Protein AF-A0A934ZRM3-F1 (afdb_monomer_lite)

Sequence (124 aa):
MEAKKLAKLKKMGGRVTSVQEFLGLSQEDMAVIEARLTLANAVRAQRAEAGLTQAELARTIHSSQARVAKMEGGDPQASLESMIRALAAAGSRVKLTITRERPKPRAPRSHAGRAGAVGRATTR

Radius of gyration: 25.88 Å; chains: 1; bounding box: 70×30×74 Å

Structure (mmCIF, N/CA/C/O backbone):
data_AF-A0A934ZRM3-F1
#
_entry.id   AF-A0A934ZRM3-F1
#
loop_
_atom_site.group_PDB
_atom_site.id
_atom_site.type_symbol
_atom_site.label_atom_id
_atom_site.label_alt_id
_atom_site.label_comp_id
_atom_site.label_asym_id
_atom_site.label_entity_id
_atom_site.label_seq_id
_atom_site.pdbx_PDB_ins_code
_atom_site.Cartn_x
_atom_site.Cartn_y
_atom_site.Cartn_z
_atom_site.occupancy
_atom_site.B_iso_or_equiv
_atom_site.auth_seq_id
_atom_site.auth_comp_id
_atom_site.auth_asym_id
_atom_site.auth_atom_id
_atom_site.pdbx_PDB_model_num
ATOM 1 N N . MET A 1 1 ? -3.454 -8.400 -24.206 1.00 60.19 1 MET A N 1
ATOM 2 C CA . MET A 1 1 ? -3.131 -7.410 -25.263 1.00 60.19 1 MET A CA 1
ATOM 3 C C . MET A 1 1 ? -3.275 -8.091 -26.614 1.00 60.19 1 MET A C 1
ATOM 5 O O . MET A 1 1 ? -2.615 -9.093 -26.843 1.00 60.19 1 MET A O 1
ATOM 9 N N . GLU A 1 2 ? -4.152 -7.577 -27.473 1.00 74.94 2 GLU A N 1
ATOM 10 C CA . GLU A 1 2 ? -4.462 -8.135 -28.799 1.00 74.94 2 GLU A CA 1
ATOM 11 C C . GLU A 1 2 ? -3.258 -8.041 -29.760 1.00 74.94 2 GLU A C 1
ATOM 13 O O . GLU A 1 2 ? -2.759 -6.945 -30.034 1.00 74.94 2 GLU A O 1
ATOM 18 N N . ALA A 1 3 ? -2.809 -9.169 -30.325 1.00 77.19 3 ALA A N 1
ATOM 19 C CA . ALA A 1 3 ? -1.632 -9.249 -31.207 1.00 77.19 3 ALA A CA 1
ATOM 20 C C . ALA A 1 3 ? -1.712 -8.315 -32.435 1.00 77.19 3 ALA A C 1
ATOM 22 O O . ALA A 1 3 ? -0.708 -7.743 -32.868 1.00 77.19 3 ALA A O 1
ATOM 23 N N . LYS A 1 4 ? -2.928 -8.084 -32.949 1.00 79.56 4 LYS A N 1
ATOM 24 C CA . LYS A 1 4 ? -3.200 -7.173 -34.074 1.00 79.56 4 LYS A CA 1
ATOM 25 C C . LYS A 1 4 ? -2.835 -5.716 -33.754 1.00 79.56 4 LYS A C 1
ATOM 27 O O . LYS A 1 4 ? -2.325 -5.000 -34.615 1.00 79.56 4 LYS A O 1
ATOM 32 N N . LYS A 1 5 ? -3.045 -5.280 -32.506 1.00 79.75 5 LYS A N 1
ATOM 33 C CA . LYS A 1 5 ? -2.755 -3.909 -32.055 1.00 79.75 5 LYS A CA 1
ATOM 34 C C . LYS A 1 5 ? -1.246 -3.657 -31.975 1.00 79.75 5 LYS A C 1
ATOM 36 O O . LYS A 1 5 ? -0.784 -2.602 -32.403 1.00 79.75 5 LYS A O 1
ATOM 41 N N . LEU A 1 6 ? -0.474 -4.650 -31.517 1.00 76.94 6 LEU A N 1
ATOM 42 C CA . LEU A 1 6 ? 0.994 -4.591 -31.503 1.00 76.94 6 LEU A CA 1
ATOM 43 C C . LEU A 1 6 ? 1.587 -4.500 -32.915 1.00 76.94 6 LEU A C 1
ATOM 45 O O . LEU A 1 6 ? 2.482 -3.689 -33.146 1.00 76.94 6 LEU A O 1
ATOM 49 N N . ALA A 1 7 ? 1.094 -5.309 -33.857 1.00 77.50 7 ALA A N 1
ATOM 50 C CA . ALA A 1 7 ? 1.576 -5.290 -35.239 1.00 77.50 7 ALA A CA 1
ATOM 51 C C . ALA A 1 7 ? 1.322 -3.932 -35.919 1.00 77.50 7 ALA A C 1
ATOM 53 O O . ALA A 1 7 ? 2.206 -3.400 -36.592 1.00 77.50 7 ALA A O 1
ATOM 54 N N . LYS A 1 8 ? 0.145 -3.331 -35.685 1.00 81.75 8 LYS A N 1
ATOM 55 C CA . LYS A 1 8 ? -0.195 -1.993 -36.192 1.00 81.75 8 LYS A CA 1
ATOM 56 C C . LYS A 1 8 ? 0.715 -0.906 -35.607 1.00 81.75 8 LYS A C 1
ATOM 58 O O . LYS A 1 8 ? 1.223 -0.086 -36.363 1.00 81.75 8 LYS A O 1
ATOM 63 N N . LEU A 1 9 ? 0.973 -0.937 -34.295 1.00 83.19 9 LEU A N 1
ATOM 64 C CA . LEU A 1 9 ? 1.884 0.004 -33.626 1.00 83.19 9 LEU A CA 1
ATOM 65 C C . LEU A 1 9 ? 3.310 -0.084 -34.180 1.00 83.19 9 LEU A C 1
ATOM 67 O O . LEU A 1 9 ? 3.890 0.946 -34.507 1.00 83.19 9 LEU A O 1
ATOM 71 N N . LYS A 1 10 ? 3.840 -1.301 -34.370 1.00 79.81 10 LYS A N 1
ATOM 72 C CA . LYS A 1 10 ? 5.169 -1.504 -34.969 1.00 79.81 10 LYS A CA 1
ATOM 73 C C . LYS A 1 10 ? 5.249 -0.962 -36.398 1.00 79.81 10 LYS A C 1
ATOM 75 O O . LYS A 1 10 ? 6.229 -0.313 -36.745 1.00 79.81 10 LYS A O 1
ATOM 80 N N . LYS A 1 11 ? 4.209 -1.178 -37.215 1.00 85.25 11 LYS A N 1
ATOM 81 C CA . LYS A 1 11 ? 4.150 -0.675 -38.601 1.00 85.25 11 LYS A CA 1
ATOM 82 C C . LYS A 1 11 ? 4.122 0.859 -38.678 1.00 85.25 11 LYS A C 1
ATOM 84 O O . LYS A 1 11 ? 4.580 1.420 -39.663 1.00 85.25 11 LYS A O 1
ATOM 89 N N . MET A 1 12 ? 3.616 1.528 -37.642 1.00 87.75 12 MET A N 1
ATOM 90 C CA . MET A 1 12 ? 3.583 2.992 -37.525 1.00 87.75 12 MET A CA 1
ATOM 91 C C . MET A 1 12 ? 4.842 3.582 -36.858 1.00 87.75 12 MET A C 1
ATOM 93 O O . MET A 1 12 ? 4.844 4.755 -36.505 1.00 87.75 12 MET A O 1
ATOM 97 N N . GLY A 1 13 ? 5.895 2.782 -36.642 1.00 85.25 13 GLY A N 1
ATOM 98 C CA . GLY A 1 13 ? 7.124 3.227 -35.970 1.00 85.25 13 GLY A CA 1
ATOM 99 C C . GLY A 1 13 ? 7.015 3.329 -34.443 1.00 85.25 13 GLY A C 1
ATOM 100 O O . GLY A 1 13 ? 7.933 3.816 -33.789 1.00 85.25 13 GLY A O 1
ATOM 101 N N . GLY A 1 14 ? 5.913 2.861 -33.850 1.00 83.31 14 GLY A N 1
ATOM 102 C CA . GLY A 1 14 ? 5.713 2.855 -32.404 1.00 83.31 14 GLY A CA 1
ATOM 103 C C . GLY A 1 14 ? 6.567 1.797 -31.701 1.00 83.31 14 GLY A C 1
ATOM 104 O O . GLY A 1 14 ? 6.600 0.630 -32.105 1.00 83.31 14 GLY A O 1
ATOM 105 N N . ARG A 1 15 ? 7.224 2.188 -30.602 1.00 83.62 15 ARG A N 1
ATOM 106 C CA . ARG A 1 15 ? 7.996 1.287 -29.735 1.00 83.62 15 ARG A CA 1
ATOM 107 C C . ARG A 1 15 ? 7.109 0.728 -28.621 1.00 83.62 15 ARG A C 1
ATOM 109 O O . ARG A 1 15 ? 6.450 1.477 -27.910 1.00 83.62 15 ARG A O 1
ATOM 116 N N . VAL A 1 16 ? 7.122 -0.593 -28.455 1.00 84.94 16 VAL A N 1
ATOM 117 C CA . VAL A 1 16 ? 6.533 -1.279 -27.295 1.00 84.94 16 VAL A CA 1
ATOM 118 C C . VAL A 1 16 ? 7.674 -1.621 -26.345 1.00 84.94 16 VAL A C 1
ATOM 120 O O . VAL A 1 16 ? 8.635 -2.261 -26.762 1.00 84.94 16 VAL A O 1
ATOM 123 N N . THR A 1 17 ? 7.590 -1.168 -25.101 1.00 88.75 17 THR A N 1
ATOM 124 C CA . THR A 1 17 ? 8.633 -1.316 -24.075 1.00 88.75 17 THR A CA 1
ATOM 125 C C . THR A 1 17 ? 7.946 -1.476 -22.715 1.00 88.75 17 THR A C 1
ATOM 127 O O . THR A 1 17 ? 6.745 -1.202 -22.604 1.00 88.75 17 THR A O 1
ATOM 130 N N . SER A 1 18 ? 8.650 -1.972 -21.698 1.00 89.50 18 SER A N 1
ATOM 131 C CA . SER A 1 18 ? 8.082 -2.066 -20.345 1.00 89.50 18 SER A CA 1
ATOM 132 C C . SER A 1 18 ? 8.043 -0.694 -19.656 1.00 89.50 18 SER A C 1
ATOM 134 O O . SER A 1 18 ? 8.752 0.225 -20.055 1.00 89.50 18 SER A O 1
ATOM 136 N N . VAL A 1 19 ? 7.239 -0.542 -18.597 1.00 90.25 19 VAL A N 1
ATOM 137 C CA . VAL A 1 19 ? 7.243 0.691 -17.779 1.00 90.25 19 VAL A CA 1
ATOM 138 C C . VAL A 1 19 ? 8.628 0.936 -17.178 1.00 90.25 19 VAL A C 1
ATOM 140 O O . VAL A 1 19 ? 9.113 2.064 -17.206 1.00 90.25 19 VAL A O 1
ATOM 143 N N . GLN A 1 20 ? 9.282 -0.132 -16.708 1.00 92.38 20 GLN A N 1
ATOM 144 C CA . GLN A 1 20 ? 10.646 -0.088 -16.188 1.00 92.38 20 GLN A CA 1
ATOM 145 C C . GLN A 1 20 ? 11.629 0.470 -17.225 1.00 92.38 20 GLN A C 1
ATOM 147 O O . GLN A 1 20 ? 12.379 1.391 -16.925 1.00 92.38 20 GLN A O 1
ATOM 152 N N . GLU A 1 21 ? 11.600 -0.048 -18.456 1.00 90.69 21 GLU A N 1
ATOM 153 C CA . GLU A 1 21 ? 12.472 0.416 -19.542 1.00 90.69 21 GLU A CA 1
ATOM 154 C C . GLU A 1 21 ? 12.134 1.840 -19.989 1.00 90.69 21 GLU A C 1
ATOM 156 O O . GLU A 1 21 ? 13.035 2.617 -20.292 1.00 90.69 21 GLU A O 1
ATOM 161 N N . PHE A 1 22 ? 10.845 2.184 -20.039 1.00 93.00 22 PHE A N 1
ATOM 162 C CA . PHE A 1 22 ? 10.383 3.503 -20.462 1.00 93.00 22 PHE A CA 1
ATOM 163 C C . PHE A 1 22 ? 10.830 4.608 -19.502 1.00 93.00 22 PHE A C 1
ATOM 165 O O . PHE A 1 22 ? 11.273 5.663 -19.946 1.00 93.00 22 PHE A O 1
ATOM 172 N N . LEU A 1 23 ? 10.712 4.357 -18.197 1.00 93.88 23 LEU A N 1
ATOM 173 C CA . LEU A 1 23 ? 11.059 5.312 -17.145 1.00 93.88 23 LEU A CA 1
ATOM 174 C C . LEU A 1 23 ? 12.512 5.176 -16.662 1.00 93.88 23 LEU A C 1
ATOM 176 O O . LEU A 1 23 ? 12.940 5.959 -15.822 1.00 93.88 23 LEU A O 1
ATOM 180 N N . GLY A 1 24 ? 13.269 4.202 -17.179 1.00 94.25 24 GLY A N 1
ATOM 181 C CA . GLY A 1 24 ? 14.658 3.965 -16.783 1.00 94.25 24 GLY A CA 1
ATOM 182 C C . GLY A 1 24 ? 14.814 3.522 -15.325 1.00 94.25 24 GLY A C 1
ATOM 183 O O . GLY A 1 24 ? 15.795 3.887 -14.685 1.00 94.25 24 GLY A O 1
ATOM 184 N N . LEU A 1 25 ? 13.849 2.768 -14.794 1.00 95.31 25 LEU A N 1
ATOM 185 C CA . LEU A 1 25 ? 13.822 2.365 -13.386 1.00 95.31 25 LEU A CA 1
ATOM 186 C C . LEU A 1 25 ? 14.818 1.233 -13.113 1.00 95.31 25 LEU A C 1
ATOM 188 O O . LEU A 1 25 ? 14.855 0.225 -13.831 1.00 95.31 25 LEU A O 1
ATOM 192 N N . SER A 1 26 ? 15.595 1.381 -12.040 1.00 95.06 26 SER A N 1
ATOM 193 C CA . SER A 1 26 ? 16.497 0.334 -11.559 1.00 95.06 26 SER A CA 1
ATOM 194 C C . SER A 1 26 ? 15.719 -0.862 -10.991 1.00 95.06 26 SER A C 1
ATOM 196 O O . SER A 1 26 ? 14.495 -0.822 -10.840 1.00 95.06 26 SER A O 1
ATOM 198 N N . GLN A 1 27 ? 16.414 -1.966 -10.702 1.00 91.38 27 GLN A N 1
ATOM 199 C CA . GLN A 1 27 ? 15.770 -3.112 -10.046 1.00 91.38 27 GLN A CA 1
ATOM 200 C C . GLN A 1 27 ? 15.374 -2.758 -8.608 1.00 91.38 27 GLN A C 1
ATOM 202 O O . GLN A 1 27 ? 14.341 -3.197 -8.110 1.00 91.38 27 GLN A O 1
ATOM 207 N N . GLU A 1 28 ? 16.169 -1.907 -7.971 1.00 93.75 28 GLU A N 1
ATOM 208 C CA . GLU A 1 28 ? 15.943 -1.363 -6.643 1.00 93.75 28 GLU A CA 1
ATOM 209 C C . GLU A 1 28 ? 14.687 -0.478 -6.614 1.00 93.75 28 GLU A C 1
ATOM 211 O O . GLU A 1 28 ? 13.844 -0.640 -5.729 1.00 93.75 28 GLU A O 1
ATOM 216 N N . ASP A 1 29 ? 14.507 0.393 -7.615 1.00 94.75 29 ASP A N 1
ATOM 217 C CA . ASP A 1 29 ? 13.299 1.221 -7.746 1.00 94.75 29 ASP A CA 1
ATOM 218 C C . ASP A 1 29 ? 12.053 0.355 -7.933 1.00 94.75 29 ASP A C 1
ATOM 220 O O . ASP A 1 29 ? 11.037 0.559 -7.262 1.00 94.75 29 ASP A O 1
ATOM 224 N N . MET A 1 30 ? 12.137 -0.642 -8.821 1.00 94.94 30 MET A N 1
ATOM 225 C CA . MET A 1 30 ? 11.038 -1.575 -9.065 1.00 94.94 30 MET A CA 1
ATOM 226 C C . MET A 1 30 ? 10.658 -2.335 -7.796 1.00 94.94 30 MET A C 1
ATOM 228 O O . MET A 1 30 ? 9.473 -2.400 -7.475 1.00 94.94 30 MET A O 1
ATOM 232 N N . ALA A 1 31 ? 11.634 -2.819 -7.024 1.00 93.00 31 ALA A N 1
ATOM 233 C CA . ALA A 1 31 ? 11.373 -3.516 -5.768 1.00 93.00 31 ALA A CA 1
ATOM 234 C C . ALA A 1 31 ? 10.593 -2.640 -4.769 1.00 93.00 31 ALA A C 1
ATOM 236 O O . ALA A 1 31 ? 9.641 -3.104 -4.135 1.00 93.00 31 ALA A O 1
ATOM 237 N N . VAL A 1 32 ? 10.949 -1.355 -4.649 1.00 94.56 32 VAL A N 1
ATOM 238 C CA . VAL A 1 32 ? 10.235 -0.412 -3.772 1.00 94.56 32 VAL A CA 1
ATOM 239 C C . VAL A 1 32 ? 8.822 -0.130 -4.289 1.00 94.56 32 VAL A C 1
ATOM 241 O O . VAL A 1 32 ? 7.876 -0.099 -3.496 1.00 94.56 32 VAL A O 1
ATOM 244 N N . ILE A 1 33 ? 8.658 0.066 -5.600 1.00 95.12 33 ILE A N 1
ATOM 245 C CA . ILE A 1 33 ? 7.356 0.324 -6.231 1.00 95.12 33 ILE A CA 1
ATOM 246 C C . ILE A 1 33 ? 6.424 -0.879 -6.055 1.00 95.12 33 ILE A C 1
ATOM 248 O O . ILE A 1 33 ? 5.284 -0.713 -5.622 1.00 95.12 33 ILE A O 1
ATOM 252 N N . GLU A 1 34 ? 6.900 -2.089 -6.332 1.00 94.56 34 GLU A N 1
ATOM 253 C CA . GLU A 1 34 ? 6.116 -3.319 -6.210 1.00 94.56 34 GLU A CA 1
ATOM 254 C C . GLU A 1 34 ? 5.696 -3.586 -4.763 1.00 94.56 34 GLU A C 1
ATOM 256 O O . GLU A 1 34 ? 4.521 -3.865 -4.499 1.00 94.56 34 GLU A O 1
ATOM 261 N N . ALA A 1 35 ? 6.616 -3.425 -3.806 1.00 95.50 35 ALA A N 1
ATOM 262 C CA . ALA A 1 35 ? 6.302 -3.553 -2.385 1.00 95.50 35 ALA A CA 1
ATOM 263 C C . ALA A 1 35 ? 5.238 -2.533 -1.948 1.00 95.50 35 ALA A C 1
ATOM 265 O O . ALA A 1 35 ? 4.285 -2.879 -1.246 1.00 95.50 35 ALA A O 1
ATOM 266 N N . ARG A 1 36 ? 5.362 -1.280 -2.402 1.00 97.19 36 ARG A N 1
ATOM 267 C CA . ARG A 1 36 ? 4.405 -0.208 -2.107 1.00 97.19 36 ARG A CA 1
ATOM 268 C C . ARG A 1 36 ? 3.023 -0.497 -2.677 1.00 97.19 36 ARG A C 1
ATOM 270 O O . ARG A 1 36 ? 2.043 -0.371 -1.949 1.00 97.19 36 ARG A O 1
ATOM 277 N N . LEU A 1 37 ? 2.936 -0.894 -3.944 1.00 97.44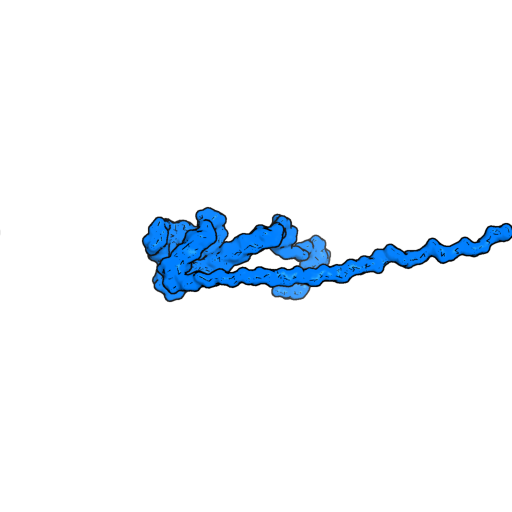 37 LEU A N 1
ATOM 278 C CA . LEU A 1 37 ? 1.663 -1.237 -4.583 1.00 97.44 37 LEU A CA 1
ATOM 279 C C . LEU A 1 37 ? 1.003 -2.435 -3.893 1.00 97.44 37 LEU A C 1
ATOM 281 O O . LEU A 1 37 ? -0.203 -2.422 -3.654 1.00 97.44 37 LEU A O 1
ATOM 285 N N . THR A 1 38 ? 1.797 -3.437 -3.511 1.00 97.00 38 THR A N 1
ATOM 286 C CA . THR A 1 38 ? 1.314 -4.604 -2.763 1.00 97.00 38 THR A CA 1
ATOM 287 C C . THR A 1 38 ? 0.711 -4.190 -1.423 1.00 97.00 38 THR A C 1
ATOM 289 O O . THR A 1 38 ? -0.415 -4.573 -1.110 1.00 97.00 38 THR A O 1
ATOM 292 N N . LEU A 1 39 ? 1.417 -3.359 -0.649 1.00 97.69 39 LEU A N 1
ATOM 293 C CA . LEU A 1 39 ? 0.926 -2.865 0.637 1.00 97.69 39 LEU A CA 1
ATOM 294 C C . LEU A 1 39 ? -0.305 -1.964 0.486 1.00 97.69 39 LEU A C 1
ATOM 296 O O . LEU A 1 39 ? -1.265 -2.140 1.228 1.00 97.69 39 LEU A O 1
ATOM 300 N N . ALA A 1 40 ? -0.313 -1.039 -0.475 1.00 98.25 40 ALA A N 1
ATOM 301 C CA . ALA A 1 40 ? -1.441 -0.141 -0.726 1.00 98.25 40 ALA A CA 1
ATOM 302 C C . ALA A 1 40 ? -2.730 -0.916 -1.046 1.00 98.25 40 ALA A C 1
ATOM 304 O O . ALA A 1 40 ? -3.783 -0.673 -0.447 1.00 98.25 40 ALA A O 1
ATOM 305 N N . ASN A 1 41 ? -2.626 -1.909 -1.934 1.00 98.25 41 ASN A N 1
ATOM 306 C CA . ASN A 1 41 ? -3.738 -2.791 -2.279 1.00 98.25 41 ASN A CA 1
ATOM 307 C C . ASN A 1 41 ? -4.197 -3.617 -1.073 1.00 98.25 41 ASN A C 1
ATOM 309 O O . ASN A 1 41 ? -5.400 -3.738 -0.839 1.00 98.25 41 ASN A O 1
ATOM 313 N N . ALA A 1 42 ? -3.256 -4.142 -0.283 1.00 98.06 42 ALA A N 1
ATOM 314 C CA . ALA A 1 42 ? -3.575 -4.890 0.926 1.00 98.06 42 ALA A CA 1
ATOM 315 C C . ALA A 1 42 ? -4.311 -4.016 1.953 1.00 98.06 42 ALA A C 1
ATOM 317 O O . ALA A 1 42 ? -5.324 -4.454 2.489 1.00 98.06 42 ALA A O 1
ATOM 318 N N . VAL A 1 43 ? -3.865 -2.774 2.195 1.00 98.38 43 VAL A N 1
ATOM 319 C CA . VAL A 1 43 ? -4.541 -1.837 3.114 1.00 98.38 43 VAL A CA 1
ATOM 320 C C . VAL A 1 43 ? -5.991 -1.641 2.685 1.00 98.38 43 VAL A C 1
ATOM 322 O O . VAL A 1 43 ? -6.896 -1.771 3.506 1.00 98.38 43 VAL A O 1
ATOM 325 N N . ARG A 1 44 ? -6.227 -1.387 1.392 1.00 98.50 44 ARG A N 1
ATOM 326 C CA . ARG A 1 44 ? -7.579 -1.195 0.855 1.00 98.50 44 ARG A CA 1
ATOM 327 C C . ARG A 1 44 ? -8.455 -2.435 1.031 1.00 98.50 44 ARG A C 1
ATOM 329 O O . ARG A 1 44 ? -9.600 -2.302 1.459 1.00 98.50 44 ARG A O 1
ATOM 336 N N . ALA A 1 45 ? -7.933 -3.610 0.680 1.00 98.19 45 ALA A N 1
ATOM 337 C CA . ALA A 1 45 ? -8.668 -4.869 0.752 1.00 9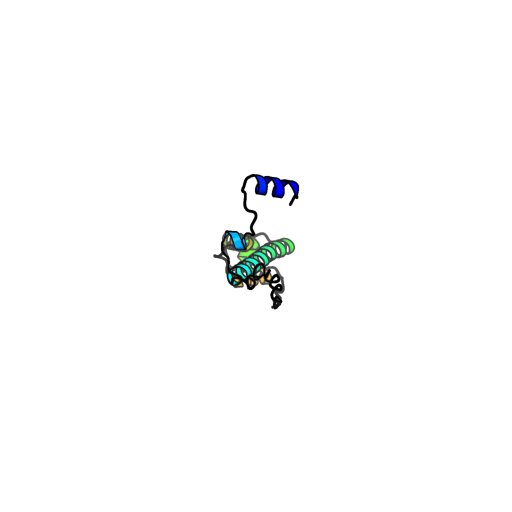8.19 45 ALA A CA 1
ATOM 338 C C . ALA A 1 45 ? -9.019 -5.228 2.200 1.00 98.19 45 ALA A C 1
ATOM 340 O O . ALA A 1 45 ? -10.187 -5.420 2.519 1.00 98.19 45 ALA A O 1
ATOM 341 N N . GLN A 1 46 ? -8.030 -5.216 3.093 1.00 98.00 46 GLN A N 1
ATOM 342 C CA . GLN A 1 46 ? -8.209 -5.595 4.494 1.00 98.00 46 GLN A CA 1
ATOM 343 C C . GLN A 1 46 ? -9.094 -4.605 5.252 1.00 98.00 46 GLN A C 1
ATOM 345 O O . GLN A 1 46 ? -9.941 -5.013 6.039 1.00 98.00 46 GLN A O 1
ATOM 350 N N . ARG A 1 47 ? -8.989 -3.302 4.956 1.00 98.00 47 ARG A N 1
ATOM 351 C CA . ARG A 1 47 ? -9.936 -2.311 5.478 1.00 98.00 47 ARG A CA 1
ATOM 352 C C . ARG A 1 47 ? -11.376 -2.641 5.072 1.00 98.00 47 ARG A C 1
ATOM 354 O O . ARG A 1 47 ? -12.275 -2.557 5.905 1.00 98.00 47 ARG A O 1
ATOM 361 N N . ALA A 1 48 ? -11.595 -2.954 3.793 1.00 97.75 48 ALA A N 1
ATOM 362 C CA . ALA A 1 48 ? -12.923 -3.265 3.274 1.00 97.75 48 ALA A CA 1
ATOM 363 C C . ALA A 1 48 ? -13.476 -4.573 3.863 1.00 97.75 48 ALA A C 1
ATOM 365 O O . ALA A 1 48 ? -14.645 -4.614 4.230 1.00 97.75 48 ALA A O 1
ATOM 366 N N . GLU A 1 49 ? -12.638 -5.603 4.013 1.00 97.56 49 GLU A N 1
ATOM 367 C CA . GLU A 1 49 ? -12.990 -6.866 4.680 1.00 97.56 49 GLU A CA 1
ATOM 368 C C . GLU A 1 49 ? -13.351 -6.662 6.157 1.00 97.56 49 GLU A C 1
ATOM 370 O O . GLU A 1 49 ? -14.297 -7.272 6.647 1.00 97.56 49 GLU A O 1
ATOM 375 N N . ALA A 1 50 ? -12.666 -5.747 6.847 1.00 96.38 50 ALA A N 1
ATOM 376 C CA . ALA A 1 50 ? -12.992 -5.344 8.213 1.00 96.38 50 ALA A CA 1
ATOM 377 C C . ALA A 1 50 ? -14.248 -4.449 8.316 1.00 96.38 50 ALA A C 1
ATOM 379 O O . ALA A 1 50 ? -14.607 -4.025 9.413 1.00 96.38 50 ALA A O 1
ATOM 380 N N . GLY A 1 51 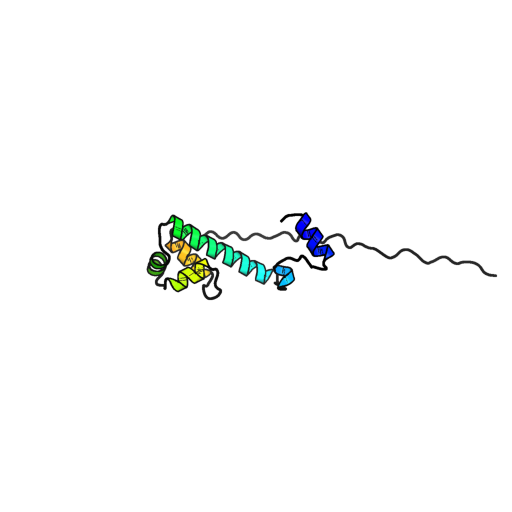? -14.905 -4.117 7.196 1.00 97.12 51 GLY A N 1
ATOM 381 C CA . GLY A 1 51 ? -16.103 -3.272 7.171 1.00 97.12 51 GLY A CA 1
ATOM 382 C C . GLY A 1 51 ? -15.852 -1.801 7.522 1.00 97.12 51 GLY A C 1
ATOM 383 O O . GLY A 1 51 ? -16.795 -1.080 7.830 1.00 97.12 51 GLY A O 1
ATOM 384 N N . LEU A 1 52 ? -14.597 -1.343 7.480 1.00 97.69 52 LEU A N 1
ATOM 385 C CA . LEU A 1 52 ? -14.217 0.012 7.879 1.00 97.69 52 LEU A CA 1
ATOM 386 C C . LEU A 1 52 ? -14.237 0.969 6.683 1.00 97.69 52 LEU A C 1
ATOM 388 O O . LEU A 1 52 ? -13.752 0.664 5.593 1.00 97.69 52 LEU A O 1
ATOM 392 N N . THR A 1 53 ? -14.693 2.195 6.889 1.00 98.38 53 THR A N 1
ATOM 393 C CA . THR A 1 53 ? -14.435 3.335 6.001 1.00 98.38 53 THR A CA 1
ATOM 394 C C . THR A 1 53 ? -12.991 3.825 6.149 1.00 98.38 53 THR A C 1
ATOM 396 O O . THR A 1 53 ? -12.308 3.551 7.138 1.00 98.38 53 THR A O 1
ATOM 399 N N . GLN A 1 54 ? -12.499 4.609 5.181 1.00 98.38 54 GLN A N 1
ATOM 400 C CA . GLN A 1 54 ? -11.164 5.223 5.282 1.00 98.38 54 GLN A CA 1
ATOM 401 C C . GLN A 1 54 ? -11.032 6.116 6.528 1.00 98.38 54 GLN A C 1
ATOM 403 O O . GLN A 1 54 ? -9.967 6.173 7.136 1.00 98.38 54 GLN A O 1
ATOM 408 N N . ALA A 1 55 ? -12.113 6.798 6.925 1.00 98.25 55 ALA A N 1
ATOM 409 C CA . ALA A 1 55 ? -12.135 7.640 8.116 1.00 98.25 55 ALA A CA 1
ATOM 410 C C . ALA A 1 55 ? -12.121 6.824 9.416 1.00 98.25 55 ALA A C 1
ATOM 412 O O . ALA A 1 55 ? -11.496 7.244 10.384 1.00 98.25 55 ALA A O 1
ATOM 413 N N . GLU A 1 56 ? -12.782 5.667 9.449 1.00 98.25 56 GLU A N 1
ATOM 414 C CA . GLU A 1 56 ? -12.753 4.766 10.606 1.00 98.25 56 GLU A CA 1
ATOM 415 C C . GLU A 1 56 ? -11.369 4.179 10.823 1.00 98.25 56 GLU A C 1
ATOM 417 O O . GLU A 1 56 ? -10.831 4.313 11.919 1.00 98.25 56 GLU A O 1
ATOM 422 N N . LEU A 1 57 ? -10.750 3.640 9.768 1.00 98.12 57 LEU A N 1
ATOM 423 C CA . LEU A 1 57 ? -9.376 3.156 9.864 1.00 98.12 57 LEU A CA 1
ATOM 424 C C . LEU A 1 57 ? -8.431 4.275 10.310 1.00 98.12 57 LEU A C 1
ATOM 426 O O . LEU A 1 57 ? -7.599 4.055 11.185 1.00 98.12 57 LEU A O 1
ATOM 430 N N . ALA A 1 58 ? -8.592 5.484 9.759 1.00 97.81 58 ALA A N 1
ATOM 431 C CA . ALA A 1 58 ? -7.792 6.642 10.141 1.00 97.81 58 ALA A CA 1
ATOM 432 C C . ALA A 1 58 ? -7.890 6.946 11.641 1.00 97.81 58 ALA A C 1
ATOM 434 O O . ALA A 1 58 ? -6.863 7.184 12.273 1.00 97.81 58 ALA A O 1
ATOM 435 N N . ARG A 1 59 ? -9.096 6.885 12.225 1.00 97.44 59 ARG A N 1
ATOM 436 C CA . ARG A 1 59 ? -9.291 7.068 13.671 1.00 97.44 59 ARG A CA 1
ATOM 437 C C . ARG A 1 59 ? -8.561 5.998 14.479 1.00 97.44 59 ARG A C 1
ATOM 439 O O . ARG A 1 59 ? -7.884 6.351 15.440 1.00 97.44 59 ARG A O 1
ATOM 446 N N . THR A 1 60 ? -8.629 4.736 14.057 1.00 95.19 60 THR A N 1
ATOM 447 C CA . THR A 1 60 ? -7.938 3.619 14.723 1.00 95.19 60 THR A CA 1
ATOM 448 C C . THR A 1 60 ? -6.418 3.799 14.741 1.00 95.19 60 THR A C 1
ATOM 450 O O . THR A 1 60 ? -5.767 3.414 15.705 1.00 95.19 60 THR A O 1
ATOM 453 N N . ILE A 1 61 ? -5.841 4.416 13.702 1.00 95.50 61 ILE A N 1
ATOM 454 C CA . ILE A 1 61 ? -4.390 4.654 13.597 1.00 95.50 61 ILE A CA 1
ATOM 455 C C . ILE A 1 61 ? -3.962 6.091 13.934 1.00 95.50 61 ILE A C 1
ATOM 457 O O . ILE A 1 61 ? -2.861 6.496 13.558 1.00 95.50 61 ILE A O 1
ATOM 461 N N . HIS A 1 62 ? -4.816 6.873 14.602 1.00 95.44 62 HIS A N 1
ATOM 462 C CA . HIS A 1 62 ? -4.559 8.277 14.963 1.00 95.44 62 HIS A CA 1
ATOM 463 C C . HIS A 1 62 ? -4.075 9.136 13.782 1.00 95.44 62 HIS A C 1
ATOM 465 O O . HIS A 1 62 ? -3.104 9.888 13.866 1.00 95.44 62 HIS A O 1
ATOM 471 N N . SER A 1 63 ? -4.752 9.001 12.645 1.00 96.12 63 SER A N 1
ATOM 472 C CA . SER A 1 63 ? -4.415 9.672 11.396 1.00 96.12 63 SER A CA 1
ATOM 473 C C . SER A 1 63 ? -5.628 10.354 10.766 1.00 96.12 63 SER A C 1
ATOM 475 O O . SER A 1 63 ? -6.732 10.337 11.305 1.00 96.12 63 SER A O 1
ATOM 477 N N . SER A 1 64 ? -5.428 10.974 9.603 1.00 97.00 64 SER A N 1
ATOM 478 C CA . SER A 1 64 ? -6.505 11.590 8.827 1.00 97.00 64 SER A CA 1
ATOM 479 C C . SER A 1 64 ? -7.017 10.653 7.734 1.00 97.00 64 SER A C 1
ATOM 481 O O . SER A 1 64 ? -6.270 9.833 7.193 1.00 97.00 64 SER A O 1
ATOM 483 N N . GLN A 1 65 ? -8.289 10.805 7.353 1.00 97.38 65 GLN A N 1
ATOM 484 C CA . GLN A 1 65 ? -8.872 10.057 6.233 1.00 97.38 65 GLN A CA 1
ATOM 485 C C . GLN A 1 65 ? -8.069 10.269 4.939 1.00 97.38 65 GLN A C 1
ATOM 487 O O . GLN A 1 65 ? -7.798 9.308 4.225 1.00 97.38 65 GLN A O 1
ATOM 492 N N . ALA A 1 66 ? -7.603 11.495 4.679 1.00 97.62 66 ALA A N 1
ATOM 493 C CA . ALA A 1 66 ? -6.760 11.800 3.525 1.00 97.62 66 ALA A CA 1
ATOM 494 C C . ALA A 1 66 ? -5.429 11.028 3.549 1.00 97.62 66 ALA A C 1
ATOM 496 O O . ALA A 1 66 ? -4.928 10.621 2.501 1.00 97.62 66 ALA A O 1
ATOM 497 N N . ARG A 1 67 ? -4.851 10.793 4.736 1.00 97.19 67 ARG A N 1
ATOM 498 C CA . ARG A 1 67 ? -3.632 9.989 4.879 1.00 97.19 67 ARG A CA 1
ATOM 499 C C . ARG A 1 67 ? -3.893 8.511 4.585 1.00 97.19 67 ARG A C 1
ATOM 501 O O . ARG A 1 67 ? -3.069 7.899 3.913 1.00 97.19 67 ARG A O 1
ATOM 508 N N . VAL A 1 68 ? -5.049 7.972 4.974 1.00 98.00 68 VAL A N 1
ATOM 509 C CA . VAL A 1 68 ? -5.474 6.612 4.584 1.00 98.00 68 VAL A CA 1
ATOM 510 C C . VAL A 1 68 ? -5.753 6.515 3.081 1.00 98.00 68 VAL A C 1
ATOM 512 O O . VAL A 1 68 ? -5.297 5.576 2.438 1.00 98.00 68 VAL A O 1
ATOM 515 N N . ALA A 1 69 ? -6.405 7.511 2.478 1.00 98.12 69 ALA A N 1
ATOM 516 C CA . ALA A 1 69 ? -6.615 7.544 1.029 1.00 98.12 69 ALA A CA 1
ATOM 517 C C . ALA A 1 69 ? -5.283 7.538 0.253 1.00 98.12 69 ALA A C 1
ATOM 519 O O . ALA A 1 69 ? -5.131 6.807 -0.724 1.00 98.12 69 ALA A O 1
ATOM 520 N N . LYS A 1 70 ? -4.288 8.293 0.734 1.00 98.19 70 LYS A N 1
ATOM 521 C CA . LYS A 1 70 ? -2.914 8.276 0.211 1.00 98.19 70 LYS A CA 1
ATOM 522 C C . LYS A 1 70 ? -2.235 6.915 0.375 1.00 98.19 70 LYS A C 1
ATOM 524 O O . LYS A 1 70 ? -1.574 6.464 -0.555 1.00 98.19 70 LYS A O 1
ATOM 529 N N . MET A 1 71 ? -2.417 6.245 1.517 1.00 98.06 71 MET A N 1
ATOM 530 C CA . MET A 1 71 ? -1.912 4.880 1.722 1.00 98.06 71 MET A CA 1
ATOM 531 C C . MET A 1 71 ? -2.485 3.914 0.680 1.00 98.06 71 MET A C 1
ATOM 533 O O . MET A 1 71 ? -1.723 3.217 0.019 1.00 98.06 71 MET A O 1
ATOM 537 N N . GLU A 1 72 ? -3.805 3.915 0.487 1.00 98.12 72 GLU A N 1
ATOM 538 C CA . GLU A 1 72 ? -4.491 3.048 -0.486 1.00 98.12 72 GLU A CA 1
ATOM 539 C C . GLU A 1 72 ? -4.152 3.383 -1.941 1.00 98.12 72 GLU A C 1
ATOM 541 O O . GLU A 1 72 ? -4.245 2.520 -2.809 1.00 98.12 72 GLU A O 1
ATOM 546 N N . GLY A 1 73 ? -3.757 4.628 -2.209 1.00 97.38 73 GLY A N 1
ATOM 547 C CA . GLY A 1 73 ? -3.273 5.073 -3.514 1.00 97.38 73 GLY A CA 1
ATOM 548 C C . GLY A 1 73 ? -1.788 4.803 -3.766 1.00 97.38 73 GLY A C 1
ATOM 549 O O . GLY A 1 73 ? -1.311 5.090 -4.859 1.00 97.38 73 GLY A O 1
ATOM 550 N N . GLY A 1 74 ? -1.040 4.290 -2.782 1.00 96.06 74 GLY A N 1
ATOM 551 C CA . GLY A 1 74 ? 0.405 4.100 -2.911 1.00 96.06 74 GLY A CA 1
ATOM 552 C C . GLY A 1 74 ? 1.186 5.416 -3.002 1.00 96.06 74 GLY A C 1
ATOM 553 O O . GLY A 1 74 ? 2.241 5.461 -3.626 1.00 96.06 74 GLY A O 1
ATOM 554 N N . ASP A 1 75 ? 0.691 6.491 -2.390 1.00 96.81 75 ASP A N 1
ATOM 555 C CA . ASP A 1 75 ? 1.361 7.794 -2.380 1.00 96.81 75 ASP A CA 1
ATOM 556 C C . ASP A 1 75 ? 2.703 7.715 -1.612 1.00 96.81 75 ASP A C 1
ATOM 558 O O . ASP A 1 75 ? 2.769 7.085 -0.547 1.00 96.81 75 ASP A O 1
ATOM 562 N N . PRO A 1 76 ? 3.789 8.340 -2.106 1.00 92.19 76 PRO A N 1
ATOM 563 C CA . PRO A 1 76 ? 5.100 8.311 -1.452 1.00 92.19 76 PRO A CA 1
ATOM 564 C C . PRO A 1 76 ? 5.120 8.931 -0.042 1.00 92.19 76 PRO A C 1
ATOM 566 O O . PRO A 1 76 ? 5.955 8.541 0.772 1.00 92.19 76 PRO A O 1
ATOM 569 N N . GLN A 1 77 ? 4.194 9.839 0.285 1.00 91.00 77 GLN A N 1
ATOM 570 C CA . GLN A 1 77 ? 4.063 10.466 1.611 1.00 91.00 77 GLN A CA 1
ATOM 571 C C . GLN A 1 77 ? 3.515 9.513 2.686 1.00 91.00 77 GLN A C 1
ATOM 573 O O . GLN A 1 77 ? 3.588 9.804 3.888 1.00 91.00 77 GLN A O 1
ATOM 578 N N . ALA A 1 78 ? 2.948 8.376 2.275 1.00 93.06 78 ALA A N 1
ATOM 579 C CA . ALA A 1 78 ? 2.638 7.267 3.162 1.00 93.06 78 ALA A CA 1
ATOM 580 C C . ALA A 1 78 ? 3.854 6.332 3.239 1.00 93.06 78 ALA A C 1
ATOM 582 O O . ALA A 1 78 ? 4.248 5.718 2.247 1.00 93.06 78 ALA A O 1
ATOM 583 N N . SER A 1 79 ? 4.478 6.214 4.412 1.00 94.88 79 SER A N 1
ATOM 584 C CA . SER A 1 79 ? 5.608 5.297 4.592 1.00 94.88 79 SER A CA 1
ATOM 585 C C . SER A 1 79 ? 5.137 3.839 4.569 1.00 94.88 79 SER A C 1
ATOM 587 O O . SER A 1 79 ? 4.016 3.544 4.991 1.00 94.88 79 SER A O 1
ATOM 589 N N . LEU A 1 80 ? 6.002 2.914 4.137 1.00 95.94 80 LEU A N 1
ATOM 590 C CA . LEU A 1 80 ? 5.695 1.475 4.152 1.00 95.94 80 LEU A CA 1
ATOM 591 C C . LEU A 1 80 ? 5.367 0.991 5.574 1.00 95.94 80 LEU A C 1
ATOM 593 O O . LEU A 1 80 ? 4.421 0.235 5.767 1.00 95.94 80 LEU A O 1
ATOM 597 N N . GLU A 1 81 ? 6.077 1.504 6.585 1.00 95.44 81 GLU A N 1
ATOM 598 C CA . GLU A 1 81 ? 5.784 1.225 7.996 1.00 95.44 81 GLU A CA 1
ATOM 599 C C . GLU A 1 81 ? 4.359 1.651 8.381 1.00 95.44 81 GLU A C 1
ATOM 601 O O . GLU A 1 81 ? 3.635 0.902 9.034 1.00 95.44 81 GLU A O 1
ATOM 606 N N . SER A 1 82 ? 3.920 2.835 7.944 1.00 95.38 82 SER A N 1
ATOM 607 C CA . SER A 1 82 ? 2.570 3.313 8.247 1.00 95.38 82 SER A CA 1
ATOM 608 C C . SER A 1 82 ? 1.482 2.460 7.583 1.00 95.38 82 SER A C 1
ATOM 610 O O . SER A 1 82 ? 0.438 2.236 8.191 1.00 95.38 82 SER A O 1
ATOM 612 N N . MET A 1 83 ? 1.748 1.904 6.394 1.00 97.56 83 MET A N 1
ATOM 613 C CA . MET A 1 83 ? 0.855 0.938 5.742 1.00 97.56 83 MET A CA 1
ATOM 614 C C . MET A 1 83 ? 0.801 -0.392 6.509 1.00 97.56 83 MET A C 1
ATOM 616 O O . MET A 1 83 ? -0.276 -0.953 6.689 1.00 97.56 83 MET A O 1
ATOM 620 N N . ILE A 1 84 ? 1.937 -0.873 7.030 1.00 97.00 84 ILE A N 1
ATOM 621 C CA . ILE A 1 84 ? 1.993 -2.075 7.881 1.00 97.00 84 ILE A CA 1
ATOM 622 C C . ILE A 1 84 ? 1.188 -1.869 9.173 1.00 97.00 84 ILE A C 1
ATOM 624 O O . ILE A 1 84 ? 0.433 -2.754 9.572 1.00 97.00 84 ILE A O 1
ATOM 628 N N . ARG A 1 85 ? 1.292 -0.694 9.808 1.00 95.62 85 ARG A N 1
ATOM 629 C CA . ARG A 1 85 ? 0.484 -0.350 10.993 1.00 95.62 85 ARG A CA 1
ATOM 630 C C . ARG A 1 85 ? -1.010 -0.309 10.675 1.00 95.62 85 ARG A C 1
ATOM 632 O O . ARG A 1 85 ? -1.800 -0.814 11.464 1.00 95.62 85 ARG A O 1
ATOM 639 N N . ALA A 1 86 ? -1.391 0.240 9.520 1.00 97.06 86 ALA A N 1
ATOM 640 C CA . ALA A 1 86 ? -2.779 0.252 9.063 1.00 97.06 86 ALA A CA 1
ATOM 641 C C . ALA A 1 86 ? -3.337 -1.166 8.852 1.00 97.06 86 ALA A C 1
ATOM 643 O O . ALA A 1 86 ? -4.443 -1.451 9.298 1.00 97.06 86 ALA A O 1
ATOM 644 N N . LEU A 1 87 ? -2.553 -2.070 8.256 1.00 97.62 87 LEU A N 1
ATOM 645 C CA . LEU A 1 87 ? -2.913 -3.487 8.120 1.00 97.62 87 LEU A CA 1
ATOM 646 C C . LEU A 1 87 ? -3.109 -4.164 9.480 1.00 97.62 87 LEU A C 1
ATOM 648 O O . LEU A 1 87 ? -4.116 -4.831 9.695 1.00 97.62 87 LEU A O 1
ATOM 652 N N . ALA A 1 88 ? -2.181 -3.954 10.415 1.00 96.56 88 ALA A N 1
ATOM 653 C CA . ALA A 1 88 ? -2.301 -4.499 11.765 1.00 96.56 88 ALA A CA 1
ATOM 654 C C . ALA A 1 88 ? -3.553 -3.973 12.492 1.00 96.56 88 ALA A C 1
ATOM 656 O O . ALA A 1 88 ? -4.271 -4.744 13.124 1.00 96.56 88 ALA A O 1
ATOM 657 N N . ALA A 1 89 ? -3.850 -2.678 12.355 1.00 95.62 89 ALA A N 1
ATOM 658 C CA . ALA A 1 89 ? -5.039 -2.053 12.931 1.00 95.62 89 ALA A CA 1
ATOM 659 C C . ALA A 1 89 ? -6.354 -2.528 12.290 1.00 95.62 89 ALA A C 1
ATOM 661 O O . ALA A 1 89 ? -7.385 -2.534 12.956 1.00 95.62 89 ALA A O 1
ATOM 662 N N . ALA A 1 90 ? -6.322 -2.954 11.024 1.00 95.69 90 ALA A N 1
ATOM 663 C CA . ALA A 1 90 ? -7.449 -3.585 10.338 1.00 95.69 90 ALA A CA 1
ATOM 664 C C . ALA A 1 90 ? -7.623 -5.079 10.697 1.00 95.69 90 ALA A C 1
ATOM 666 O O . ALA A 1 90 ? -8.488 -5.742 10.135 1.00 95.69 90 ALA A O 1
ATOM 667 N N . GLY A 1 9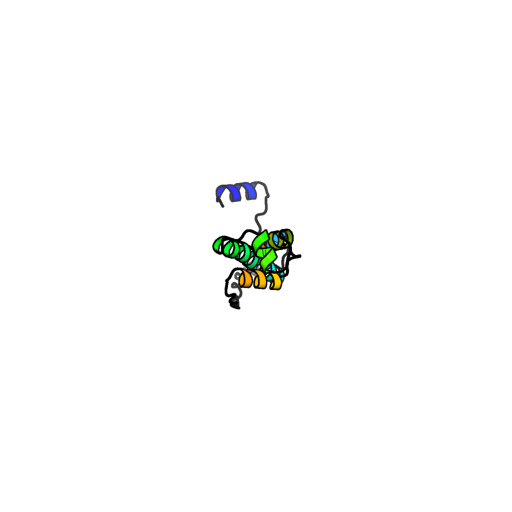1 ? -6.820 -5.616 11.625 1.00 94.12 91 GLY A N 1
ATOM 668 C CA . GLY A 1 91 ? -6.911 -7.003 12.093 1.00 94.12 91 GLY A CA 1
ATOM 669 C C . GLY A 1 91 ? -6.032 -7.996 11.328 1.00 94.12 91 GLY A C 1
ATOM 670 O O . GLY A 1 91 ? -6.073 -9.195 11.607 1.00 94.12 91 GLY A O 1
ATOM 671 N N . SER A 1 92 ? -5.203 -7.533 10.391 1.00 96.00 92 SER A N 1
ATOM 672 C CA . SER A 1 92 ? -4.332 -8.407 9.607 1.00 96.00 92 SER A CA 1
ATOM 673 C C . SER A 1 92 ? -3.015 -8.701 10.330 1.00 96.00 92 SER A C 1
ATOM 675 O O . SER A 1 92 ? -2.354 -7.812 10.868 1.00 96.00 92 SER A O 1
ATOM 677 N N . ARG A 1 93 ? -2.538 -9.947 10.246 1.00 95.50 93 ARG A N 1
ATOM 678 C CA . ARG A 1 93 ? -1.152 -10.285 10.600 1.00 95.50 93 ARG A CA 1
ATOM 679 C C . ARG A 1 93 ? -0.255 -10.137 9.374 1.00 95.50 93 ARG A C 1
ATOM 681 O O . ARG A 1 93 ? -0.397 -10.879 8.407 1.00 95.50 93 ARG A O 1
ATOM 688 N N . VAL A 1 94 ? 0.718 -9.232 9.436 1.00 94.62 94 VAL A N 1
ATOM 689 C CA . VAL A 1 94 ? 1.676 -9.033 8.340 1.00 94.62 94 VAL A CA 1
ATOM 690 C C . VAL A 1 94 ? 2.825 -10.041 8.450 1.00 94.62 94 VAL A C 1
ATOM 692 O O . VAL A 1 94 ? 3.504 -10.116 9.473 1.00 94.62 94 VAL A O 1
ATOM 695 N N . LYS A 1 95 ? 3.056 -10.813 7.382 1.00 94.69 95 LYS A N 1
ATOM 696 C CA . LYS A 1 95 ? 4.202 -11.722 7.230 1.00 94.69 95 LYS A CA 1
ATOM 697 C C . LYS A 1 95 ? 5.001 -11.315 5.997 1.00 94.69 95 LYS A C 1
ATOM 699 O O . LYS A 1 95 ? 4.452 -11.255 4.902 1.00 94.69 95 LYS A O 1
ATOM 704 N N . LEU A 1 96 ? 6.300 -11.090 6.170 1.00 93.06 96 LEU A N 1
ATOM 705 C CA . LEU A 1 96 ? 7.221 -10.801 5.073 1.00 93.06 96 LEU A CA 1
ATOM 706 C C . LEU A 1 96 ? 7.967 -12.075 4.673 1.00 93.06 96 LEU A C 1
ATOM 708 O O . LEU A 1 96 ? 8.420 -12.830 5.531 1.00 93.06 96 LEU A O 1
ATOM 712 N N . THR A 1 97 ? 8.091 -12.309 3.369 1.00 93.94 97 THR A N 1
ATOM 713 C CA . THR A 1 97 ? 8.894 -13.402 2.808 1.00 93.94 97 THR A CA 1
ATOM 714 C C . THR A 1 97 ? 9.916 -12.790 1.865 1.00 93.94 97 THR A C 1
ATOM 716 O O . THR A 1 97 ? 9.537 -12.104 0.921 1.00 93.94 97 THR A O 1
ATOM 719 N N . ILE A 1 98 ? 11.203 -13.017 2.131 1.00 92.75 98 ILE A N 1
ATOM 720 C CA . ILE A 1 98 ? 12.289 -12.523 1.282 1.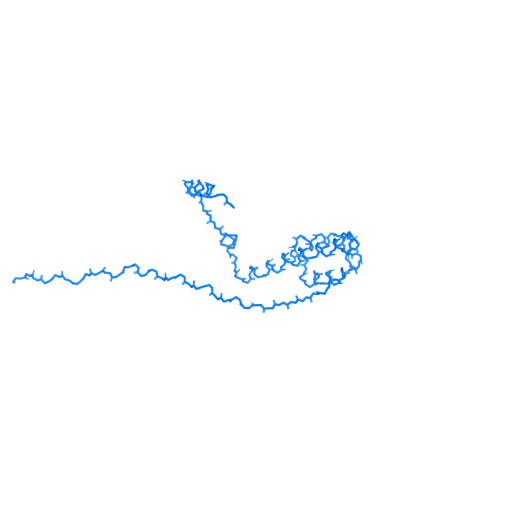00 92.75 98 ILE A CA 1
ATOM 721 C C . ILE A 1 98 ? 12.700 -13.641 0.332 1.00 92.75 98 ILE A C 1
ATOM 723 O O . ILE A 1 98 ? 13.200 -14.682 0.760 1.00 92.75 98 ILE A O 1
ATOM 727 N N . THR A 1 99 ? 12.484 -13.424 -0.959 1.00 90.31 99 THR A N 1
ATOM 728 C CA . THR A 1 99 ? 12.868 -14.356 -2.020 1.00 90.31 99 THR A CA 1
ATOM 729 C C . THR A 1 99 ? 14.061 -13.811 -2.787 1.00 90.31 99 THR A C 1
ATOM 731 O O . THR A 1 99 ? 14.122 -12.622 -3.090 1.00 90.31 99 THR A O 1
ATOM 734 N N . ARG A 1 100 ? 15.003 -14.683 -3.150 1.00 85.75 100 ARG A N 1
ATOM 735 C CA . ARG A 1 100 ? 16.012 -14.352 -4.159 1.00 85.75 100 ARG A CA 1
ATOM 736 C C . ARG A 1 100 ? 15.466 -14.727 -5.526 1.00 85.75 100 ARG A C 1
ATOM 738 O O . ARG A 1 100 ? 15.273 -15.913 -5.793 1.00 85.75 100 ARG A O 1
ATOM 745 N N . GLU A 1 101 ? 15.260 -13.744 -6.395 1.00 73.06 101 GLU A N 1
ATOM 746 C CA . GLU A 1 101 ? 15.099 -14.044 -7.814 1.00 73.06 101 GLU A CA 1
ATOM 747 C C . GLU A 1 101 ? 16.405 -14.640 -8.347 1.00 73.06 101 GLU A C 1
ATOM 749 O O . GLU A 1 101 ? 17.495 -14.093 -8.153 1.00 73.06 101 GLU A O 1
ATOM 754 N N . ARG A 1 102 ? 16.315 -15.793 -9.017 1.00 68.44 102 ARG A N 1
ATOM 755 C CA . ARG A 1 102 ? 17.434 -16.271 -9.831 1.00 68.44 102 ARG A CA 1
ATOM 756 C C . ARG A 1 102 ? 17.583 -15.316 -11.016 1.00 68.44 102 ARG A C 1
ATOM 758 O O . ARG A 1 102 ? 16.574 -15.023 -11.659 1.00 68.44 102 ARG A O 1
ATOM 765 N N . PRO A 1 103 ? 18.805 -14.876 -11.359 1.00 58.78 103 PRO A N 1
ATOM 766 C CA . PRO A 1 103 ? 18.998 -14.041 -12.533 1.00 58.78 103 PRO A CA 1
ATOM 767 C C . PRO A 1 103 ? 18.458 -14.773 -13.763 1.00 58.78 103 PRO A C 1
ATOM 769 O O . PRO A 1 103 ? 18.824 -15.923 -14.024 1.00 58.78 103 PRO A O 1
ATOM 772 N N . LYS A 1 104 ? 17.575 -14.107 -14.515 1.00 57.28 104 LYS A N 1
ATOM 773 C CA . LYS A 1 104 ? 17.080 -14.607 -15.800 1.00 57.28 104 LYS A CA 1
ATOM 774 C C . LYS A 1 104 ? 18.304 -14.905 -16.680 1.00 57.28 104 LYS A C 1
ATOM 776 O O . LYS A 1 104 ? 19.156 -14.019 -16.806 1.00 57.28 104 LYS A O 1
ATOM 781 N N . PRO A 1 105 ? 18.452 -16.121 -17.242 1.00 52.44 105 PRO A N 1
ATOM 782 C CA . PRO A 1 105 ? 19.635 -16.461 -18.021 1.00 52.44 105 PRO A CA 1
ATOM 783 C C . PRO A 1 105 ? 19.812 -15.420 -19.125 1.00 52.44 105 PRO A C 1
ATOM 785 O O . PRO A 1 105 ? 18.877 -15.143 -19.882 1.00 52.44 105 PRO A O 1
ATOM 788 N N . ARG A 1 106 ? 20.996 -14.791 -19.175 1.00 53.53 106 ARG A N 1
ATOM 789 C CA . ARG A 1 106 ? 21.329 -13.850 -20.248 1.00 53.53 106 ARG A CA 1
ATOM 790 C C . ARG A 1 106 ? 21.146 -14.595 -21.565 1.00 53.53 106 ARG A C 1
ATOM 792 O O . ARG A 1 106 ? 21.698 -15.682 -21.727 1.00 53.53 106 ARG A O 1
ATOM 799 N N . ALA A 1 107 ? 20.359 -14.018 -22.475 1.00 56.56 107 ALA A N 1
ATOM 800 C CA . ALA A 1 107 ? 20.202 -14.562 -23.817 1.00 56.56 107 ALA A CA 1
ATOM 801 C C . ALA A 1 107 ? 21.596 -14.852 -24.405 1.00 56.56 107 ALA A C 1
ATOM 803 O O . ALA A 1 107 ? 22.513 -14.045 -24.187 1.00 56.56 107 ALA A O 1
ATOM 804 N N . PRO A 1 108 ? 21.790 -15.993 -25.092 1.00 51.22 108 PRO A N 1
ATOM 805 C CA . PRO A 1 108 ? 23.085 -16.333 -25.659 1.00 51.22 108 PRO A CA 1
ATOM 806 C C . PRO A 1 108 ? 23.545 -15.172 -26.537 1.00 51.22 108 PRO A C 1
ATOM 808 O O . PRO A 1 108 ? 22.806 -14.709 -27.409 1.00 51.22 108 PRO A O 1
ATOM 811 N N . ARG A 1 109 ? 24.753 -14.660 -26.270 1.00 52.25 109 ARG A N 1
ATOM 812 C CA . ARG A 1 109 ? 25.372 -13.643 -27.121 1.00 52.25 109 ARG A CA 1
ATOM 813 C C . ARG A 1 109 ? 25.468 -14.273 -28.503 1.00 52.25 109 ARG A C 1
ATOM 815 O O . ARG A 1 109 ? 26.216 -15.230 -28.679 1.00 52.25 109 ARG A O 1
ATOM 822 N N . SER A 1 110 ? 24.707 -13.770 -29.470 1.00 49.59 110 SER A N 1
ATOM 823 C CA . SER A 1 110 ? 24.886 -14.170 -30.857 1.00 49.59 110 SER A CA 1
ATOM 824 C C . SER A 1 110 ? 26.294 -13.745 -31.271 1.00 49.59 110 SER A C 1
ATOM 826 O O . SER A 1 110 ? 26.546 -12.563 -31.507 1.00 49.59 110 SER A O 1
ATOM 828 N N . HIS A 1 111 ? 27.234 -14.687 -31.322 1.00 49.41 111 HIS A N 1
ATOM 829 C CA . HIS A 1 111 ? 28.499 -14.506 -32.024 1.00 49.41 111 HIS A CA 1
ATOM 830 C C . HIS A 1 111 ? 28.214 -14.527 -33.528 1.00 49.41 111 HIS A C 1
ATOM 832 O O . HIS A 1 111 ? 28.538 -15.475 -34.233 1.00 49.41 111 HIS A O 1
ATOM 838 N N . ALA A 1 112 ? 27.558 -13.478 -34.017 1.00 54.56 112 ALA A N 1
ATOM 839 C CA . ALA A 1 112 ? 27.546 -13.165 -35.429 1.00 54.56 112 ALA A CA 1
ATOM 840 C C . ALA A 1 112 ? 28.826 -12.375 -35.726 1.00 54.56 112 ALA A C 1
ATOM 842 O O . ALA A 1 112 ? 28.961 -11.230 -35.302 1.00 54.56 112 ALA A O 1
ATOM 843 N N . GLY A 1 113 ? 29.766 -13.008 -36.433 1.00 48.88 113 GLY A N 1
ATOM 844 C CA . GLY A 1 113 ? 30.805 -12.295 -37.179 1.00 48.88 113 GLY A CA 1
ATOM 845 C C . GLY A 1 113 ? 32.250 -12.507 -36.728 1.00 48.88 113 GLY A C 1
ATOM 846 O O . GLY A 1 113 ? 32.898 -11.566 -36.285 1.00 48.88 113 GLY A O 1
ATOM 847 N N . ARG A 1 114 ? 32.794 -13.711 -36.940 1.00 48.59 114 ARG A N 1
ATOM 848 C CA . ARG A 1 114 ? 34.205 -13.897 -37.340 1.00 48.59 114 ARG A CA 1
ATOM 849 C C . ARG A 1 114 ? 34.355 -15.162 -38.207 1.00 48.59 114 ARG A C 1
ATOM 851 O O . ARG A 1 114 ? 35.045 -16.106 -37.858 1.00 48.59 114 ARG A O 1
ATOM 858 N N . ALA A 1 115 ? 33.675 -15.173 -39.351 1.00 48.66 115 ALA A N 1
ATOM 859 C CA . ALA A 1 115 ? 34.172 -15.837 -40.559 1.00 48.66 115 ALA A CA 1
ATOM 860 C C . ALA A 1 115 ? 34.798 -14.696 -41.377 1.00 48.66 115 ALA A C 1
ATOM 862 O O . ALA A 1 115 ? 34.166 -13.659 -41.527 1.00 48.66 115 ALA A O 1
ATOM 863 N N . GLY A 1 116 ? 36.057 -14.688 -41.790 1.00 48.88 116 GLY A N 1
ATOM 864 C CA . GLY A 1 116 ? 36.863 -15.749 -42.370 1.00 48.88 116 GLY A CA 1
ATOM 865 C C . GLY A 1 116 ? 37.521 -15.086 -43.582 1.00 48.88 116 GLY A C 1
ATOM 866 O O . GLY A 1 116 ? 36.859 -14.877 -44.589 1.00 48.88 116 GLY A O 1
ATOM 867 N N . ALA A 1 117 ? 38.774 -14.653 -43.454 1.00 50.94 117 ALA A N 1
ATOM 868 C CA . ALA A 1 117 ? 39.543 -14.093 -44.565 1.00 50.94 117 ALA A CA 1
ATOM 869 C C . ALA A 1 117 ? 41.040 -14.317 -44.319 1.00 50.94 117 ALA A C 1
ATOM 871 O O . ALA A 1 117 ? 41.786 -13.392 -44.014 1.00 50.94 117 ALA A O 1
ATOM 872 N N . VAL A 1 118 ? 41.476 -15.572 -44.427 1.00 52.38 118 VAL A N 1
ATOM 873 C CA . VAL A 1 118 ? 42.875 -15.896 -44.724 1.00 52.38 118 VAL A CA 1
ATOM 874 C C . VAL A 1 118 ? 42.840 -16.889 -45.871 1.00 52.38 118 VAL A C 1
ATOM 876 O O . VAL A 1 118 ? 42.440 -18.035 -45.700 1.00 52.38 118 VAL A O 1
ATOM 879 N N . GLY A 1 119 ? 43.181 -16.413 -47.061 1.00 50.09 119 GLY A N 1
ATOM 880 C CA . GLY A 1 119 ? 43.203 -17.249 -48.249 1.00 50.09 119 GLY A CA 1
ATOM 881 C C . GLY A 1 119 ? 43.334 -16.434 -49.519 1.00 50.09 119 GLY A C 1
ATOM 882 O O . GLY A 1 119 ? 42.354 -16.284 -50.237 1.00 50.09 119 GLY A O 1
ATOM 883 N N . ARG A 1 120 ? 44.544 -15.942 -49.803 1.00 44.34 120 ARG A N 1
ATOM 884 C CA . ARG A 1 120 ? 45.060 -15.820 -51.174 1.00 44.34 120 ARG A CA 1
ATOM 885 C C . ARG A 1 120 ? 46.565 -16.060 -51.161 1.00 44.34 120 ARG A C 1
ATOM 887 O O . ARG A 1 120 ? 47.355 -15.154 -50.929 1.00 44.34 120 ARG A O 1
ATOM 894 N N . ALA A 1 121 ? 46.924 -17.320 -51.380 1.00 50.84 121 ALA A N 1
ATOM 895 C CA . ALA A 1 121 ? 48.178 -17.668 -52.020 1.00 50.84 121 ALA A CA 1
ATOM 896 C C . ALA A 1 121 ? 48.059 -17.395 -53.533 1.00 50.84 121 ALA A C 1
ATOM 898 O O . ALA A 1 121 ? 46.951 -17.388 -54.076 1.00 50.84 121 ALA A O 1
ATOM 899 N N . THR A 1 122 ? 49.225 -17.242 -54.167 1.00 51.47 122 THR A N 1
ATOM 900 C CA . THR A 1 122 ? 49.504 -17.262 -55.617 1.00 51.47 122 THR A CA 1
ATOM 901 C C . THR A 1 122 ? 49.567 -15.912 -56.330 1.00 51.47 122 THR A C 1
ATOM 903 O O . THR A 1 122 ? 48.537 -15.373 -56.719 1.00 51.47 122 THR A O 1
ATOM 906 N N . THR A 1 123 ? 50.790 -15.432 -56.594 1.00 49.25 123 THR A N 1
ATOM 907 C CA . THR A 1 123 ? 51.363 -14.952 -57.886 1.00 49.25 123 THR A CA 1
ATOM 908 C C . THR A 1 123 ? 52.801 -14.501 -57.567 1.00 49.25 123 THR A C 1
ATOM 910 O O . THR A 1 123 ? 52.982 -13.863 -56.539 1.00 49.25 123 THR A O 1
ATOM 913 N N . ARG A 1 124 ? 53.877 -14.722 -58.319 1.00 45.34 124 ARG A N 1
ATOM 914 C CA . ARG A 1 124 ? 54.280 -15.537 -59.472 1.00 45.34 124 ARG A CA 1
ATOM 915 C C . ARG A 1 124 ? 55.812 -15.544 -59.427 1.00 45.34 124 ARG A C 1
ATOM 917 O O . ARG A 1 124 ? 56.364 -14.559 -58.889 1.00 45.34 124 ARG A O 1
#

Foldseek 3Di:
DDPVVVVVCVVVVHDDDDPCVVVVPDPVRVVLQVLQQVLLCLLVVLCVVLVHQLQRLQVLLVHHSVLSVCSNVSNPVNDSVNSCVSCVSSVHDDDDDDDDDDPDPDDPDPPPDDDDDDDDDDDD

Secondary structure (DSSP, 8-state):
--HHHHHHHHHTTPPP--HHHHHT--HHHHHHHHHHHHHHHHHHHHHHHTT--HHHHHHHTT--HHHHHHHHTT-TTS-HHHHHHHHHHTTPPP------PPPPPPPP----------------

pLDDT: mean 85.32, s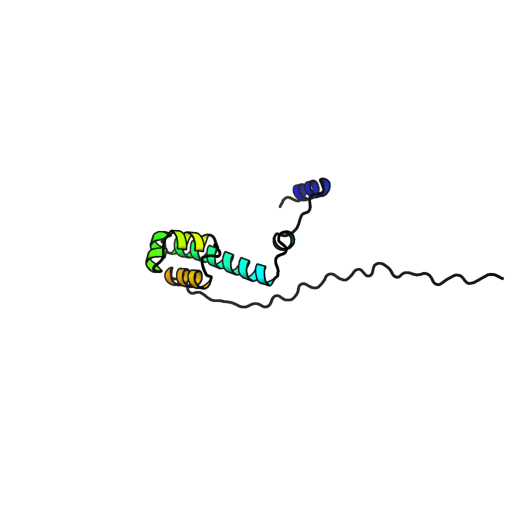td 17.26, range [44.34, 98.5]